Protein AF-B9ITB8-F1 (afdb_monomer)

Structure (mmCIF, N/CA/C/O backbone):
data_AF-B9ITB8-F1
#
_entry.id   AF-B9ITB8-F1
#
loop_
_atom_site.group_PDB
_atom_site.id
_atom_site.type_symbol
_atom_site.label_atom_id
_atom_site.label_alt_id
_atom_site.label_comp_id
_atom_site.label_asym_id
_atom_site.label_entity_id
_atom_site.label_seq_id
_atom_site.pdbx_PDB_ins_code
_atom_site.Cartn_x
_atom_site.Cartn_y
_atom_site.Cartn_z
_atom_site.occupancy
_atom_site.B_iso_or_equiv
_atom_site.auth_seq_id
_atom_site.auth_comp_id
_atom_site.auth_asym_id
_atom_site.auth_atom_id
_atom_site.pdbx_PDB_model_num
ATOM 1 N N . MET A 1 1 ? 7.309 -20.958 -15.498 1.00 34.91 1 MET A N 1
ATOM 2 C CA . MET A 1 1 ? 8.530 -20.228 -15.105 1.00 34.91 1 MET A CA 1
ATOM 3 C C . MET A 1 1 ? 8.177 -18.758 -15.164 1.00 34.91 1 MET A C 1
ATOM 5 O O . MET A 1 1 ? 7.625 -18.352 -16.179 1.00 34.91 1 MET A O 1
ATOM 9 N N . LEU A 1 2 ? 8.358 -18.015 -14.072 1.00 41.84 2 LEU A N 1
ATOM 10 C CA . LEU A 1 2 ? 8.184 -16.562 -14.069 1.00 41.84 2 LEU A CA 1
ATOM 11 C C . 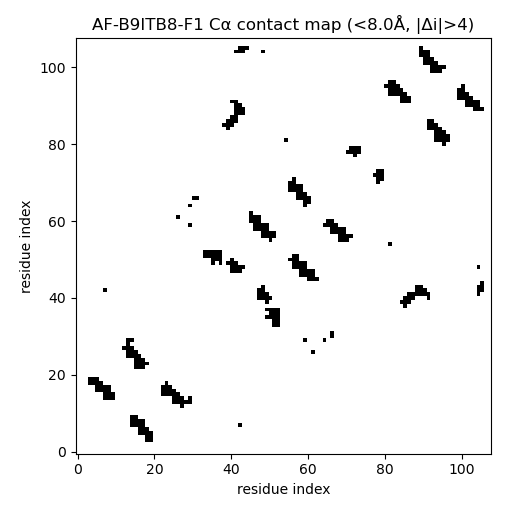LEU A 1 2 ? 9.412 -15.957 -14.761 1.00 41.84 2 LEU A C 1
ATOM 13 O O . LEU A 1 2 ? 10.406 -15.642 -14.118 1.00 41.84 2 LEU A O 1
ATOM 17 N N . ASP A 1 3 ? 9.386 -15.905 -16.091 1.00 43.16 3 ASP A N 1
ATOM 18 C CA . ASP A 1 3 ? 10.371 -15.133 -16.849 1.00 43.16 3 ASP A CA 1
ATOM 19 C C . ASP A 1 3 ? 10.006 -13.651 -16.703 1.00 43.16 3 ASP A C 1
ATOM 21 O O . ASP A 1 3 ? 9.021 -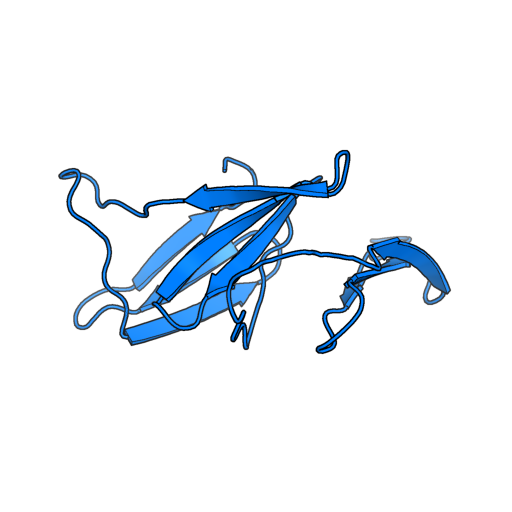13.181 -17.275 1.00 43.16 3 ASP A O 1
ATOM 25 N N . GLY A 1 4 ? 10.786 -12.932 -15.894 1.00 49.97 4 GLY A N 1
ATOM 26 C CA . GLY A 1 4 ? 10.703 -11.478 -15.760 1.00 49.97 4 GLY A CA 1
ATOM 27 C C . GLY A 1 4 ? 10.038 -10.966 -14.486 1.00 49.97 4 GLY A C 1
ATOM 28 O O . GLY A 1 4 ? 9.200 -10.069 -14.575 1.00 49.97 4 GLY A O 1
ATOM 29 N N . ASP A 1 5 ? 10.412 -11.500 -13.316 1.00 59.16 5 ASP A N 1
ATOM 30 C CA . ASP A 1 5 ? 9.959 -10.987 -12.016 1.00 59.16 5 ASP A CA 1
ATOM 31 C C . ASP A 1 5 ? 10.083 -9.455 -11.953 1.00 59.16 5 ASP A C 1
ATOM 33 O O . ASP A 1 5 ? 11.171 -8.883 -12.099 1.00 59.16 5 ASP A O 1
ATOM 37 N N . VAL A 1 6 ? 8.941 -8.800 -11.746 1.00 64.19 6 VAL A N 1
ATOM 38 C CA . VAL A 1 6 ? 8.847 -7.357 -11.558 1.00 64.19 6 VAL A CA 1
ATOM 39 C C . VAL A 1 6 ? 8.950 -7.071 -10.070 1.00 64.19 6 VAL A C 1
ATOM 41 O O . VAL A 1 6 ? 8.095 -7.489 -9.292 1.00 64.19 6 VAL A O 1
ATOM 44 N N . TRP A 1 7 ? 9.982 -6.333 -9.681 1.00 67.19 7 TRP A N 1
ATOM 45 C CA . TRP A 1 7 ? 10.174 -5.894 -8.304 1.00 67.19 7 TRP A CA 1
ATOM 46 C C . TRP A 1 7 ? 9.940 -4.396 -8.237 1.00 67.19 7 TRP A C 1
ATOM 48 O O . TRP A 1 7 ? 10.540 -3.644 -9.006 1.00 67.19 7 TRP A O 1
ATOM 58 N N . LEU A 1 8 ? 9.084 -3.964 -7.318 1.00 69.12 8 LEU A N 1
ATOM 59 C CA . LEU A 1 8 ? 9.063 -2.570 -6.907 1.00 69.12 8 LEU A CA 1
ATOM 60 C C . LEU A 1 8 ? 10.005 -2.410 -5.720 1.00 69.12 8 LEU A C 1
ATOM 62 O O . LEU A 1 8 ? 9.962 -3.201 -4.780 1.00 69.12 8 LEU A O 1
ATOM 66 N N . TYR A 1 9 ? 10.880 -1.415 -5.789 1.00 64.75 9 TYR A N 1
ATOM 67 C CA . TYR A 1 9 ? 11.780 -1.055 -4.703 1.00 64.75 9 TYR A CA 1
ATOM 68 C C . TYR A 1 9 ? 11.405 0.327 -4.185 1.00 64.75 9 TYR A C 1
ATOM 70 O O . TYR A 1 9 ? 11.347 1.288 -4.954 1.00 64.75 9 TYR A O 1
ATOM 78 N N . TYR A 1 10 ? 11.146 0.396 -2.881 1.00 65.44 10 TYR A N 1
ATOM 79 C CA . TYR A 1 10 ? 10.858 1.624 -2.157 1.00 65.44 10 TYR A CA 1
ATOM 80 C C . TYR A 1 10 ? 12.035 1.913 -1.224 1.00 65.44 10 TYR A C 1
ATOM 82 O O . TYR A 1 10 ? 12.168 1.308 -0.163 1.00 65.44 10 TYR A O 1
ATOM 90 N N . SER A 1 11 ? 12.924 2.802 -1.659 1.00 55.34 11 SER A N 1
ATOM 91 C CA . SER A 1 11 ? 13.806 3.538 -0.753 1.00 55.34 11 SER A CA 1
ATOM 92 C C . SER A 1 11 ? 13.140 4.875 -0.458 1.00 55.34 11 SER A C 1
ATOM 94 O O . SER A 1 11 ? 12.250 5.278 -1.205 1.00 55.34 11 SER A O 1
ATOM 96 N N . GLU A 1 12 ? 13.550 5.555 0.613 1.00 60.31 12 GLU A N 1
ATOM 97 C CA . GLU A 1 12 ? 12.984 6.840 1.039 1.00 60.31 12 GLU A CA 1
ATOM 98 C C . GLU A 1 12 ? 12.853 7.865 -0.109 1.00 60.31 12 GLU A C 1
ATOM 100 O O . GLU A 1 12 ? 12.020 8.751 0.010 1.00 60.31 12 GLU A O 1
ATOM 105 N N . PHE A 1 13 ? 13.568 7.688 -1.236 1.00 63.34 13 PHE A N 1
ATOM 106 C CA . PHE A 1 13 ? 13.274 8.222 -2.581 1.00 63.34 13 PHE A CA 1
ATOM 107 C C . PHE A 1 13 ? 13.906 7.296 -3.659 1.00 63.34 13 PHE A C 1
ATOM 109 O O . PHE A 1 13 ? 14.882 6.615 -3.325 1.00 63.34 13 PHE A O 1
ATOM 116 N N . PRO A 1 14 ? 13.588 7.377 -4.976 1.00 71.56 14 PRO A N 1
ATOM 117 C CA . PRO A 1 14 ? 12.311 7.263 -5.715 1.00 71.56 14 PRO A CA 1
ATOM 118 C C . PRO A 1 14 ? 11.759 5.818 -5.813 1.00 71.56 14 PRO A C 1
ATOM 120 O O . PRO A 1 14 ? 12.488 4.855 -5.570 1.00 71.56 14 PRO A O 1
ATOM 123 N N . LEU A 1 15 ? 10.497 5.638 -6.239 1.00 80.81 15 LEU A N 1
ATOM 124 C CA . LEU A 1 15 ? 9.957 4.297 -6.526 1.00 80.81 15 LEU A CA 1
ATOM 125 C C . LEU A 1 15 ? 10.507 3.796 -7.857 1.00 80.81 15 LEU A C 1
ATOM 127 O O . LEU A 1 15 ? 10.477 4.503 -8.863 1.00 80.81 15 LEU A O 1
ATOM 131 N N . VAL A 1 16 ? 10.977 2.555 -7.872 1.00 81.62 16 VAL A N 1
ATOM 132 C CA . VAL A 1 16 ? 11.595 1.960 -9.054 1.00 81.62 16 VAL A CA 1
ATOM 133 C C . VAL A 1 16 ? 10.943 0.634 -9.379 1.00 81.62 16 VAL A C 1
ATOM 135 O O . VAL A 1 16 ? 10.800 -0.219 -8.508 1.00 81.62 16 VAL A O 1
ATOM 138 N N . GLN A 1 17 ? 10.654 0.431 -10.662 1.00 82.75 17 GLN A N 1
ATOM 139 C CA . GLN A 1 17 ? 10.342 -0.873 -11.218 1.00 82.75 17 GLN A CA 1
ATOM 140 C C . GLN A 1 17 ? 11.594 -1.518 -11.798 1.00 82.75 17 GLN A C 1
ATOM 142 O O . GLN A 1 17 ? 12.212 -0.990 -12.727 1.00 82.75 17 GLN A O 1
ATOM 147 N N . MET A 1 18 ? 11.944 -2.688 -11.273 1.00 83.06 18 MET A N 1
ATOM 148 C CA . MET A 1 18 ? 12.983 -3.542 -11.827 1.00 83.06 18 MET A CA 1
ATOM 149 C C . MET A 1 18 ? 12.363 -4.682 -12.624 1.00 83.06 18 MET A C 1
ATOM 151 O O . MET A 1 18 ? 11.452 -5.350 -12.143 1.00 83.06 18 MET A O 1
ATOM 155 N N . LYS A 1 19 ? 12.904 -4.936 -13.814 1.00 83.19 19 LYS A N 1
ATOM 156 C CA . LYS A 1 19 ? 12.580 -6.092 -14.653 1.00 83.19 19 LYS A CA 1
ATOM 157 C C . LYS A 1 19 ? 13.882 -6.708 -15.142 1.00 83.19 19 LYS A C 1
ATOM 159 O O . LYS A 1 19 ? 14.797 -5.979 -15.521 1.00 83.19 19 LYS A O 1
ATOM 164 N N . ASP A 1 20 ? 14.007 -8.031 -15.073 1.00 84.75 20 ASP A N 1
ATOM 165 C CA . ASP A 1 20 ? 15.227 -8.746 -15.482 1.00 84.75 20 ASP A CA 1
ATOM 166 C C . ASP A 1 20 ? 16.503 -8.189 -14.818 1.00 84.75 20 ASP A C 1
ATOM 168 O O . ASP A 1 20 ? 17.555 -8.041 -15.444 1.00 84.75 20 ASP A O 1
ATOM 172 N N . LYS A 1 21 ? 16.396 -7.839 -13.527 1.00 80.56 21 LYS A N 1
ATOM 173 C CA . LYS A 1 21 ? 17.464 -7.224 -12.713 1.00 80.56 21 LYS A CA 1
ATOM 174 C C . LYS A 1 21 ? 17.964 -5.861 -13.231 1.00 80.56 21 LYS A C 1
ATOM 176 O O . LYS A 1 21 ? 19.049 -5.429 -12.850 1.00 80.56 21 LYS A O 1
ATOM 181 N N . LYS A 1 22 ? 17.192 -5.170 -14.074 1.00 82.50 22 LYS A N 1
ATOM 182 C CA . LYS A 1 22 ? 17.500 -3.831 -14.603 1.00 82.50 22 LYS A CA 1
ATOM 183 C C . LYS A 1 22 ? 16.411 -2.831 -14.231 1.00 82.50 22 LYS A C 1
ATOM 185 O O . LYS A 1 22 ? 15.245 -3.202 -14.118 1.00 82.50 22 LYS A O 1
ATOM 190 N N . PHE A 1 23 ? 16.793 -1.561 -14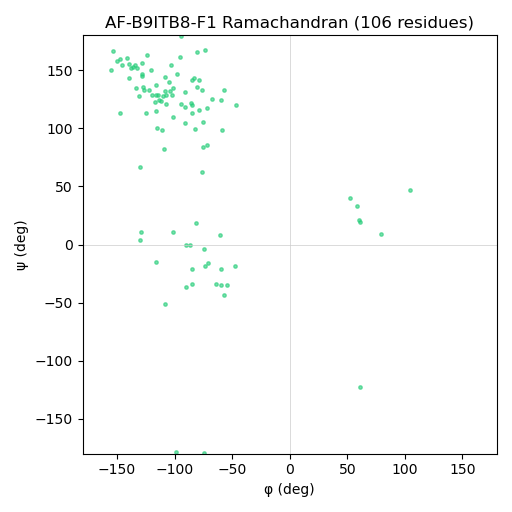.085 1.00 82.06 23 PHE A N 1
ATOM 191 C CA . PHE A 1 23 ? 15.846 -0.450 -13.979 1.00 82.06 23 PHE A CA 1
ATOM 192 C C . PHE A 1 23 ? 14.991 -0.392 -15.250 1.00 82.06 23 PHE A C 1
ATOM 194 O O . PHE A 1 23 ? 15.534 -0.327 -16.353 1.00 82.06 23 PHE A O 1
ATOM 201 N N . HIS A 1 24 ? 13.670 -0.443 -15.090 1.00 84.75 24 HIS A N 1
ATOM 202 C CA . HIS A 1 24 ? 12.716 -0.354 -16.192 1.00 84.75 24 HIS A CA 1
ATOM 203 C C . HIS A 1 24 ? 11.979 0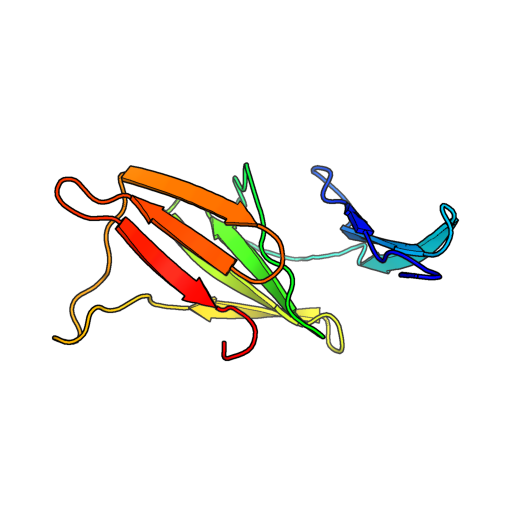.987 -16.192 1.00 84.75 24 HIS A C 1
ATOM 205 O O . HIS A 1 24 ? 11.979 1.675 -17.209 1.00 84.75 24 HIS A O 1
ATOM 211 N N . MET A 1 25 ? 11.406 1.373 -15.050 1.00 83.75 25 MET A N 1
ATOM 212 C CA . MET A 1 25 ? 10.718 2.652 -14.848 1.00 83.75 25 MET A CA 1
ATOM 213 C C . MET A 1 25 ? 11.057 3.222 -13.469 1.00 83.75 25 MET A C 1
ATOM 215 O O . MET A 1 25 ? 11.395 2.467 -12.552 1.00 83.75 25 MET A O 1
ATOM 219 N N . SER A 1 26 ? 10.962 4.543 -13.313 1.00 81.50 26 SER A N 1
ATOM 220 C CA . SER A 1 26 ? 11.093 5.208 -12.017 1.00 81.50 26 SER A CA 1
ATOM 221 C C . SER A 1 26 ? 10.083 6.342 -11.863 1.00 81.50 26 SER A C 1
ATOM 223 O O . SER A 1 26 ? 9.798 7.071 -12.813 1.00 81.50 26 SER A O 1
ATOM 225 N N . TRP A 1 27 ? 9.577 6.503 -10.644 1.00 81.88 27 TRP A N 1
ATOM 226 C CA . TRP A 1 27 ? 8.680 7.581 -10.242 1.00 81.88 27 TRP A CA 1
ATOM 227 C C . TRP A 1 27 ? 9.408 8.441 -9.212 1.00 81.88 27 TRP A C 1
ATOM 229 O O . TRP A 1 27 ? 9.552 8.063 -8.047 1.00 81.88 27 TRP A O 1
ATOM 239 N N . ASN A 1 28 ? 9.934 9.574 -9.685 1.00 69.38 28 ASN A N 1
ATOM 240 C CA . ASN A 1 28 ? 10.903 10.389 -8.944 1.00 69.38 28 ASN A CA 1
ATOM 241 C C . ASN A 1 28 ? 10.270 11.379 -7.962 1.00 69.38 28 ASN A C 1
ATOM 243 O O . ASN A 1 28 ? 10.920 11.811 -7.017 1.00 69.38 28 ASN A O 1
ATOM 247 N N . GLU A 1 29 ? 9.003 11.717 -8.177 1.00 67.19 29 GLU A N 1
ATOM 248 C CA . GLU A 1 29 ? 8.271 12.713 -7.402 1.00 67.19 29 GLU A CA 1
ATOM 249 C C . GLU A 1 29 ? 6.938 12.116 -6.969 1.00 67.19 29 GLU A C 1
ATOM 251 O O . GLU A 1 29 ? 5.864 12.529 -7.412 1.00 67.19 29 GLU A O 1
ATOM 256 N N . ILE A 1 30 ? 6.996 11.108 -6.097 1.00 67.56 30 ILE A N 1
ATOM 257 C CA . ILE A 1 30 ? 5.803 10.728 -5.347 1.00 67.56 30 ILE A CA 1
ATOM 258 C C . ILE A 1 30 ? 5.582 11.851 -4.334 1.00 67.56 30 ILE A C 1
ATOM 260 O O . ILE A 1 30 ? 6.090 11.821 -3.216 1.00 67.56 30 ILE A O 1
ATOM 264 N N . ASN A 1 31 ? 4.895 12.902 -4.782 1.00 58.66 31 ASN A N 1
ATOM 265 C CA . ASN A 1 31 ? 4.613 14.106 -4.014 1.00 58.66 31 ASN A CA 1
ATOM 266 C C . ASN A 1 31 ? 3.496 13.803 -3.011 1.00 58.66 31 ASN A C 1
ATOM 268 O O . ASN A 1 31 ? 2.376 14.309 -3.082 1.00 58.66 31 ASN A O 1
ATOM 272 N N . VAL A 1 32 ? 3.781 12.875 -2.105 1.00 58.12 32 VAL A N 1
ATOM 273 C CA . VAL A 1 32 ? 2.912 12.575 -0.985 1.00 58.12 32 VAL A CA 1
ATOM 274 C C . VAL A 1 32 ? 3.250 13.635 0.036 1.00 58.12 32 VAL A C 1
ATOM 276 O O . VAL A 1 32 ? 4.229 13.539 0.763 1.00 58.12 32 VAL A O 1
ATOM 279 N N . ILE A 1 33 ? 2.424 14.673 0.096 1.00 54.25 33 ILE A N 1
ATOM 280 C CA . ILE A 1 33 ? 2.488 15.777 1.072 1.00 54.25 33 ILE A CA 1
ATOM 281 C C . ILE A 1 33 ? 2.321 15.246 2.527 1.00 54.25 33 ILE A C 1
ATOM 283 O O . ILE A 1 33 ? 2.187 15.998 3.487 1.00 54.25 33 ILE A O 1
ATOM 287 N N . LYS A 1 34 ? 2.314 13.923 2.717 1.00 57.19 34 LYS A N 1
ATOM 288 C CA . LYS A 1 34 ? 2.157 13.202 3.971 1.00 57.19 34 LYS A CA 1
ATOM 289 C C . LYS A 1 34 ? 3.408 12.374 4.188 1.00 57.19 34 LYS A C 1
ATOM 291 O O . LYS A 1 34 ? 3.796 11.610 3.311 1.00 57.19 34 LYS A O 1
ATOM 296 N N . GLU A 1 35 ? 4.005 12.502 5.364 1.00 63.84 35 GLU A N 1
ATOM 297 C CA . GLU A 1 35 ? 5.132 11.678 5.784 1.00 63.84 35 GLU A CA 1
ATOM 298 C C . GLU A 1 35 ? 4.717 10.194 5.755 1.00 63.84 35 GLU A C 1
ATOM 300 O O . GLU A 1 35 ? 4.037 9.688 6.655 1.00 63.84 35 GLU A O 1
ATOM 305 N N . ILE A 1 36 ? 5.079 9.490 4.682 1.00 66.56 36 ILE A N 1
ATOM 306 C CA . ILE A 1 36 ? 4.913 8.043 4.586 1.00 66.56 36 ILE A CA 1
ATOM 307 C C . ILE A 1 36 ? 5.939 7.409 5.526 1.00 66.56 36 ILE A C 1
ATOM 309 O O . ILE A 1 36 ? 7.143 7.525 5.316 1.00 66.56 36 ILE A O 1
ATOM 313 N N . ARG A 1 37 ? 5.462 6.692 6.547 1.00 61.78 37 ARG A N 1
ATOM 314 C CA . ARG A 1 37 ? 6.245 5.669 7.250 1.00 61.78 37 ARG A CA 1
ATOM 315 C C . ARG A 1 37 ? 5.665 4.322 6.864 1.00 61.78 37 ARG A C 1
ATOM 317 O O . ARG A 1 37 ? 4.851 3.772 7.599 1.00 61.78 37 ARG A O 1
ATOM 324 N N . SER A 1 38 ? 6.074 3.826 5.704 1.00 65.81 38 SER A N 1
ATOM 325 C CA . SER A 1 38 ? 5.739 2.473 5.275 1.00 65.81 38 SER A CA 1
ATOM 326 C C . SER A 1 38 ? 6.945 1.579 5.520 1.00 65.81 38 SER A C 1
ATOM 328 O O . SER A 1 38 ? 7.937 1.673 4.805 1.00 65.81 38 SER A O 1
ATOM 330 N N . GLU A 1 39 ? 6.846 0.684 6.500 1.00 71.12 39 GLU A N 1
ATOM 331 C CA . GLU A 1 39 ? 7.774 -0.454 6.610 1.00 71.12 39 GLU A CA 1
ATOM 332 C C . GLU A 1 39 ? 7.518 -1.488 5.497 1.00 71.12 39 GLU A C 1
ATOM 334 O O . GLU A 1 39 ? 8.345 -2.354 5.227 1.00 71.12 39 GLU A O 1
ATOM 339 N N . SER A 1 40 ? 6.358 -1.388 4.840 1.00 76.81 40 SER A N 1
ATOM 340 C CA . SER A 1 40 ? 5.893 -2.289 3.790 1.00 76.81 40 SER A CA 1
ATOM 341 C C . SER A 1 40 ? 4.897 -1.567 2.880 1.00 76.81 40 SER A C 1
ATOM 343 O O . SER A 1 40 ? 4.176 -0.684 3.341 1.00 76.81 40 SER A O 1
ATOM 345 N N . PHE A 1 41 ? 4.824 -1.937 1.604 1.00 85.12 41 PHE A N 1
ATOM 346 C CA . PHE A 1 41 ? 3.863 -1.405 0.626 1.00 85.12 41 PHE A CA 1
ATOM 347 C C . PHE A 1 41 ? 3.240 -2.552 -0.175 1.00 85.12 41 PHE A C 1
ATOM 349 O O . PHE A 1 41 ? 3.835 -3.626 -0.298 1.00 85.12 41 PHE A O 1
ATOM 356 N N . ALA A 1 42 ? 2.034 -2.358 -0.698 1.00 88.06 42 ALA A N 1
ATOM 357 C CA . ALA A 1 42 ? 1.394 -3.336 -1.575 1.00 88.06 42 ALA A CA 1
ATOM 358 C C . ALA A 1 42 ? 1.371 -2.826 -3.009 1.00 88.06 42 ALA A C 1
ATOM 360 O O . ALA A 1 42 ? 1.229 -1.629 -3.256 1.00 88.06 42 ALA A O 1
ATOM 361 N N . VAL A 1 43 ? 1.531 -3.753 -3.943 1.00 84.88 43 VAL A N 1
ATOM 362 C CA . VAL A 1 43 ? 1.649 -3.463 -5.368 1.00 84.88 43 VAL A CA 1
ATOM 363 C C . VAL A 1 43 ? 0.469 -4.084 -6.090 1.00 84.88 43 VAL A C 1
ATOM 365 O O . VAL A 1 43 ? 0.337 -5.306 -6.137 1.00 84.88 43 VAL A O 1
ATOM 368 N N . ALA A 1 44 ? -0.375 -3.231 -6.658 1.00 82.50 44 ALA A N 1
ATOM 369 C CA . ALA A 1 44 ? -1.374 -3.608 -7.645 1.00 82.50 44 ALA A CA 1
ATOM 370 C C . ALA A 1 44 ? -0.815 -3.395 -9.062 1.00 82.50 44 ALA A C 1
ATOM 372 O O . ALA A 1 44 ? 0.321 -2.957 -9.238 1.00 82.50 44 ALA A O 1
ATOM 373 N N . GLN A 1 45 ? -1.609 -3.714 -10.086 1.00 80.38 45 GLN A N 1
ATOM 374 C CA . GLN A 1 45 ? -1.160 -3.664 -11.481 1.00 80.38 45 GLN A CA 1
ATOM 375 C C . GLN A 1 45 ? -0.647 -2.276 -11.899 1.00 80.38 45 GLN A C 1
ATOM 377 O O . GLN A 1 45 ? 0.395 -2.176 -12.542 1.00 80.38 45 GLN A O 1
ATOM 382 N N . ASP A 1 46 ? -1.358 -1.221 -11.515 1.00 85.25 46 ASP A N 1
ATOM 383 C CA . ASP A 1 46 ? -1.072 0.172 -11.856 1.00 85.25 46 ASP A CA 1
ATOM 384 C C . ASP A 1 46 ? -1.045 1.096 -10.632 1.00 85.25 46 ASP A C 1
ATOM 386 O O . ASP A 1 46 ? -1.009 2.317 -10.770 1.00 85.25 46 ASP A O 1
ATOM 390 N N . LYS A 1 47 ? -1.048 0.522 -9.425 1.00 87.56 47 LYS A N 1
ATOM 391 C CA . LYS A 1 47 ? -1.082 1.285 -8.176 1.00 87.56 47 LYS A CA 1
ATOM 392 C C . LYS A 1 47 ? -0.113 0.738 -7.147 1.00 87.56 47 LYS A C 1
ATOM 394 O O . LYS A 1 47 ? 0.158 -0.462 -7.093 1.00 87.56 47 LYS A O 1
ATOM 399 N N . VAL A 1 48 ? 0.339 1.619 -6.268 1.00 87.12 48 VAL A N 1
ATOM 400 C CA . VAL A 1 48 ? 1.057 1.254 -5.047 1.00 87.12 48 VAL A CA 1
ATOM 401 C C . VAL A 1 48 ? 0.309 1.812 -3.856 1.00 87.12 48 VAL A C 1
ATOM 403 O O . VAL A 1 48 ? -0.097 2.970 -3.856 1.00 87.12 48 VAL A O 1
ATOM 406 N N . VAL A 1 49 ? 0.119 0.977 -2.844 1.00 88.00 49 VAL A N 1
ATOM 407 C CA . VAL A 1 49 ? -0.571 1.354 -1.616 1.00 88.00 49 VAL A CA 1
ATOM 408 C C . VAL A 1 49 ? 0.443 1.447 -0.486 1.00 88.00 49 VAL A C 1
ATOM 410 O O . VAL A 1 49 ? 1.259 0.543 -0.289 1.00 88.00 49 VAL A O 1
ATOM 413 N N . PHE A 1 50 ? 0.370 2.543 0.259 1.00 85.88 50 PHE A N 1
ATOM 414 C CA . PHE A 1 50 ? 1.228 2.876 1.391 1.00 85.88 50 PHE A CA 1
ATOM 415 C C . PHE A 1 50 ? 0.395 3.125 2.641 1.00 85.88 50 PHE A C 1
ATOM 417 O O . PHE A 1 50 ? -0.805 3.398 2.557 1.00 85.88 50 PHE A O 1
ATOM 424 N N . ILE A 1 51 ? 1.057 3.092 3.796 1.00 83.88 51 ILE A N 1
ATOM 425 C CA . ILE A 1 51 ? 0.478 3.545 5.059 1.00 83.88 51 ILE A CA 1
ATOM 426 C C . ILE A 1 51 ? 1.252 4.772 5.544 1.00 83.88 51 ILE A C 1
ATOM 428 O O . ILE A 1 51 ? 2.482 4.782 5.608 1.00 83.88 51 ILE A O 1
ATOM 432 N N . THR A 1 52 ? 0.526 5.839 5.855 1.00 80.81 52 THR A N 1
ATOM 433 C CA . THR A 1 52 ? 1.089 7.084 6.389 1.00 80.81 52 THR A CA 1
ATOM 434 C C . THR A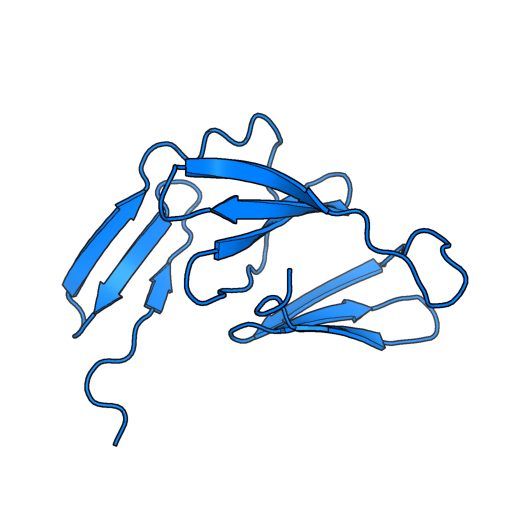 1 52 ? 1.355 6.982 7.888 1.00 80.81 52 THR A C 1
ATOM 436 O O . THR A 1 52 ? 0.835 6.100 8.574 1.00 80.81 52 THR A O 1
ATOM 439 N N . GLN A 1 53 ? 2.128 7.926 8.437 1.00 77.88 53 GLN A N 1
ATOM 440 C CA . GLN A 1 53 ? 2.352 8.009 9.886 1.00 77.88 53 GLN A CA 1
ATOM 441 C C . GLN A 1 53 ? 1.058 8.088 10.712 1.00 77.88 53 GLN A C 1
ATOM 443 O O . GLN A 1 53 ? 0.986 7.506 11.792 1.00 77.88 53 GLN A O 1
ATOM 448 N N . ASP A 1 54 ? 0.020 8.757 10.198 1.00 79.94 54 ASP A N 1
ATOM 449 C CA . ASP A 1 54 ? -1.303 8.837 10.830 1.00 79.94 54 ASP A CA 1
ATOM 450 C C . ASP A 1 54 ? -2.187 7.602 10.562 1.00 79.94 54 ASP A C 1
ATOM 452 O O . ASP A 1 54 ? -3.400 7.652 10.767 1.00 79.94 54 ASP A O 1
ATOM 456 N N . LYS A 1 55 ? -1.577 6.482 10.144 1.00 81.69 55 LYS A N 1
ATOM 457 C CA . LYS A 1 55 ? -2.206 5.174 9.899 1.00 81.69 55 LYS A CA 1
ATOM 458 C C . LYS A 1 55 ? -3.324 5.200 8.852 1.00 81.69 55 LYS A C 1
ATOM 460 O O . LYS A 1 55 ? -4.277 4.427 8.941 1.00 81.69 55 LYS A O 1
ATOM 465 N N . LYS A 1 56 ? -3.211 6.059 7.838 1.00 83.50 56 LYS A N 1
ATOM 466 C CA . LYS A 1 56 ? -4.130 6.069 6.692 1.00 83.50 56 LYS A CA 1
ATOM 467 C C . LYS A 1 56 ? -3.533 5.308 5.526 1.00 83.50 56 LYS A C 1
ATOM 469 O O . LYS A 1 56 ? -2.322 5.336 5.317 1.00 83.50 56 LYS A O 1
ATOM 474 N N . LEU A 1 57 ? -4.397 4.661 4.750 1.00 86.69 57 LEU A N 1
ATOM 475 C CA . LEU A 1 57 ? -3.990 4.109 3.469 1.00 86.69 57 LEU A CA 1
ATOM 476 C C . LEU A 1 57 ? -3.966 5.218 2.433 1.00 86.69 57 LEU A C 1
ATOM 478 O O . LEU A 1 57 ? -4.903 6.011 2.327 1.00 86.69 57 LEU A O 1
ATOM 482 N N . VAL A 1 58 ? -2.901 5.224 1.650 1.00 86.38 58 VAL A N 1
ATOM 483 C CA . VAL A 1 58 ? -2.722 6.125 0.523 1.00 86.38 58 VAL A CA 1
ATOM 484 C C . VAL A 1 58 ? -2.411 5.294 -0.702 1.00 86.38 58 VAL A C 1
ATOM 486 O O . VAL A 1 58 ? -1.563 4.406 -0.656 1.00 86.38 58 VAL A O 1
ATOM 489 N N . VAL A 1 59 ? -3.092 5.597 -1.796 1.00 88.19 59 VAL A N 1
ATOM 490 C CA . VAL A 1 59 ? -2.900 4.949 -3.087 1.00 88.19 59 VAL A CA 1
ATOM 491 C C . VAL A 1 59 ? -2.205 5.928 -4.014 1.00 88.19 59 VAL A C 1
ATOM 493 O O . VAL A 1 59 ? -2.648 7.065 -4.179 1.00 88.19 59 VAL A O 1
ATOM 496 N N . TYR A 1 60 ? -1.121 5.465 -4.620 1.00 86.12 60 TYR A N 1
ATOM 497 C CA . TYR A 1 60 ? -0.399 6.149 -5.676 1.00 86.12 60 TYR A CA 1
ATOM 498 C C . TYR A 1 60 ? -0.657 5.448 -7.006 1.00 86.12 60 TYR A C 1
ATOM 500 O O . TYR A 1 60 ? -0.359 4.262 -7.147 1.00 86.12 60 TYR A O 1
ATOM 508 N N . ASP A 1 61 ? -1.207 6.180 -7.967 1.00 86.44 61 ASP A N 1
ATOM 509 C CA . ASP A 1 61 ? -1.440 5.715 -9.333 1.00 86.44 61 ASP A CA 1
ATOM 510 C C . ASP A 1 61 ? -0.169 5.918 -10.173 1.00 86.44 61 ASP A C 1
ATOM 512 O O . ASP A 1 61 ? 0.329 7.036 -10.337 1.00 86.44 61 ASP A O 1
ATOM 516 N N . LEU A 1 62 ? 0.365 4.816 -10.701 1.00 83.62 62 LEU A N 1
ATOM 517 C CA . LEU A 1 62 ? 1.610 4.781 -11.467 1.00 83.62 62 LEU A CA 1
ATOM 518 C C . LEU A 1 62 ? 1.465 5.371 -12.877 1.00 83.62 62 LEU A C 1
ATOM 520 O O . LEU A 1 62 ? 2.477 5.705 -13.495 1.00 83.62 62 LEU A O 1
ATOM 524 N N . ASN A 1 63 ? 0.242 5.494 -13.401 1.00 85.88 63 ASN A N 1
ATOM 525 C CA . ASN A 1 63 ? -0.014 5.976 -14.758 1.00 85.88 63 ASN A CA 1
ATOM 526 C C . AS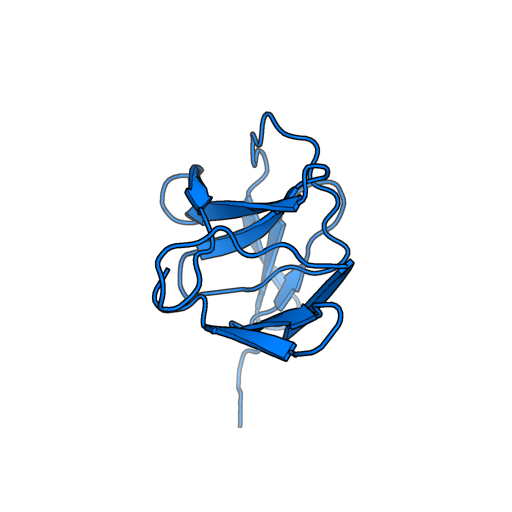N A 1 63 ? -0.066 7.504 -14.837 1.00 85.88 63 ASN A C 1
ATOM 528 O O . ASN A 1 63 ? 0.296 8.082 -15.862 1.00 85.88 63 ASN A O 1
ATOM 532 N N . ASN A 1 64 ? -0.565 8.163 -13.789 1.00 85.69 64 ASN A N 1
ATOM 533 C CA . ASN A 1 64 ? -0.838 9.606 -13.793 1.00 85.69 64 ASN A CA 1
ATOM 534 C C . ASN A 1 64 ? -0.255 10.359 -12.583 1.00 85.69 64 ASN A C 1
ATOM 536 O O . ASN A 1 64 ? -0.468 11.566 -12.464 1.00 85.69 64 ASN A O 1
ATOM 540 N N . ASN A 1 65 ? 0.490 9.672 -11.710 1.00 80.88 65 ASN A N 1
ATOM 541 C CA . ASN A 1 65 ? 1.103 10.211 -10.494 1.00 80.88 65 ASN A CA 1
ATOM 542 C C . ASN A 1 65 ? 0.095 10.790 -9.483 1.00 80.88 65 ASN A C 1
ATOM 544 O O . ASN A 1 65 ? 0.466 11.614 -8.643 1.00 80.88 65 ASN A O 1
ATOM 548 N N . HIS A 1 66 ? -1.177 10.394 -9.556 1.00 84.19 66 HIS A N 1
ATOM 549 C CA . HIS A 1 66 ? -2.207 10.861 -8.638 1.00 84.19 66 HIS A CA 1
ATOM 550 C C . HIS A 1 66 ? -2.124 10.119 -7.302 1.00 84.19 66 HIS A C 1
ATOM 552 O O . HIS A 1 66 ? -1.902 8.910 -7.247 1.00 84.19 66 HIS A O 1
ATOM 558 N N . VAL A 1 67 ? -2.356 10.853 -6.216 1.00 82.56 67 VAL A N 1
ATOM 559 C CA . VAL A 1 67 ? -2.378 10.332 -4.848 1.00 82.56 67 VAL A CA 1
ATOM 560 C C . VAL A 1 67 ? -3.779 10.510 -4.280 1.00 82.56 67 VAL A C 1
ATOM 562 O O . VAL A 1 67 ? -4.304 11.622 -4.308 1.00 82.56 67 VAL A O 1
ATOM 565 N N . HIS A 1 68 ? -4.377 9.457 -3.729 1.00 85.62 68 HIS A N 1
ATOM 566 C CA . HIS A 1 68 ? -5.650 9.571 -3.018 1.00 85.62 68 HIS A CA 1
ATOM 567 C C . HIS A 1 68 ? -5.681 8.746 -1.730 1.00 85.62 68 HIS A C 1
ATOM 569 O O . HIS A 1 68 ? -4.995 7.734 -1.590 1.00 85.62 68 HIS A O 1
ATOM 575 N N . ASP A 1 69 ? -6.488 9.209 -0.778 1.00 85.94 69 ASP A N 1
ATOM 576 C CA . ASP A 1 69 ? -6.677 8.557 0.515 1.00 85.94 69 ASP A CA 1
ATOM 577 C C . ASP A 1 69 ? -7.733 7.461 0.431 1.00 85.94 69 ASP A C 1
ATOM 579 O O . ASP A 1 69 ? -8.789 7.642 -0.178 1.00 85.94 69 ASP A O 1
ATOM 583 N N . VAL A 1 70 ? -7.492 6.361 1.139 1.00 86.25 70 VAL A N 1
ATOM 584 C CA . VAL A 1 70 ? -8.456 5.275 1.299 1.00 86.25 70 VAL A CA 1
ATOM 585 C C . VAL A 1 70 ? -8.822 5.138 2.767 1.00 86.25 70 VAL A C 1
ATOM 587 O O . VAL A 1 70 ? -7.980 4.922 3.639 1.00 86.25 70 VAL A O 1
ATOM 590 N N . ASN A 1 71 ? -10.120 5.245 3.038 1.00 84.69 71 ASN A N 1
ATOM 591 C CA . ASN A 1 71 ? -10.671 4.998 4.361 1.00 84.69 71 ASN A CA 1
ATOM 592 C C . ASN A 1 71 ? -11.062 3.526 4.470 1.00 84.69 71 ASN A C 1
ATOM 594 O O . ASN A 1 71 ? -12.095 3.120 3.938 1.00 84.69 71 ASN A O 1
ATOM 598 N N . LEU A 1 72 ? -10.258 2.741 5.183 1.00 82.88 72 LEU A N 1
ATOM 599 C CA . LEU A 1 72 ? -10.620 1.369 5.512 1.00 82.88 72 LEU A CA 1
ATOM 600 C C . LEU A 1 72 ? -11.797 1.357 6.485 1.00 82.88 72 LEU A C 1
ATOM 602 O O . LEU A 1 72 ? -11.741 1.969 7.554 1.00 82.88 72 LEU A O 1
ATOM 606 N N . ARG A 1 73 ? -12.857 0.646 6.107 1.00 85.12 73 ARG A N 1
ATOM 607 C CA . ARG A 1 73 ? -14.046 0.446 6.931 1.00 85.12 73 ARG A CA 1
ATOM 608 C C . ARG A 1 73 ? -14.375 -1.038 7.024 1.00 85.12 73 ARG A C 1
ATOM 610 O O . ARG A 1 73 ? -14.147 -1.774 6.068 1.00 85.12 73 ARG A O 1
ATOM 617 N N . ASN A 1 74 ? -14.876 -1.472 8.176 1.00 82.31 74 ASN A N 1
ATOM 618 C CA . ASN A 1 74 ? -15.374 -2.833 8.354 1.00 82.31 74 ASN A CA 1
ATOM 619 C C . ASN A 1 74 ? -16.745 -3.010 7.667 1.00 82.31 74 ASN A C 1
ATOM 621 O O . ASN A 1 74 ? -17.296 -2.072 7.089 1.00 82.31 74 ASN A O 1
ATOM 625 N N . GLU A 1 75 ? -17.318 -4.210 7.756 1.00 82.69 75 GLU A N 1
ATOM 626 C CA . GLU A 1 75 ? -18.635 -4.540 7.181 1.00 82.69 75 GLU A CA 1
ATOM 627 C C . GLU A 1 75 ? -19.784 -3.673 7.732 1.00 82.69 75 GLU A C 1
ATOM 629 O O . GLU A 1 75 ? -20.814 -3.520 7.081 1.00 82.69 75 GLU A O 1
ATOM 634 N N . LEU A 1 76 ? -19.597 -3.072 8.910 1.00 86.88 76 LEU A N 1
ATOM 635 C CA . LEU A 1 76 ? -20.546 -2.158 9.552 1.00 86.88 76 LEU A CA 1
ATOM 636 C C . LEU A 1 76 ? -20.315 -0.690 9.149 1.00 86.88 76 LEU A C 1
ATOM 638 O O . LEU A 1 76 ? -21.032 0.201 9.600 1.00 86.88 76 LEU A O 1
ATOM 642 N N . GLY A 1 77 ? -19.322 -0.418 8.299 1.00 87.56 77 GLY A N 1
ATOM 643 C CA . GLY A 1 77 ? -18.948 0.927 7.871 1.00 87.56 77 GLY A CA 1
ATOM 644 C C . GLY A 1 77 ? -18.092 1.692 8.885 1.00 87.56 77 GLY A C 1
ATOM 645 O O . GLY A 1 77 ? -17.848 2.885 8.694 1.00 87.56 77 GLY A O 1
ATOM 646 N N . GLU A 1 78 ? -17.611 1.054 9.947 1.00 86.62 78 GLU A N 1
ATOM 647 C CA . GLU A 1 78 ? -16.801 1.693 10.986 1.00 86.62 78 GLU A CA 1
ATOM 648 C C . GLU A 1 78 ? -15.326 1.753 10.569 1.00 86.62 78 GLU A C 1
ATOM 650 O O . GLU A 1 78 ? -14.841 0.808 9.943 1.00 86.62 78 GLU A O 1
ATOM 655 N N . PRO A 1 79 ? -14.584 2.825 10.904 1.00 85.25 79 PRO A N 1
ATOM 656 C CA . PRO A 1 79 ? -13.162 2.921 10.591 1.00 85.25 79 PRO A CA 1
ATOM 657 C C . PRO A 1 79 ? -12.353 1.759 11.178 1.00 85.25 79 PRO A C 1
ATOM 659 O O . PRO A 1 79 ? -12.458 1.449 12.364 1.00 85.25 79 PRO A O 1
ATOM 662 N N . ILE A 1 80 ? -11.494 1.161 10.358 1.00 84.12 80 ILE A N 1
ATOM 663 C CA . ILE A 1 80 ? -10.561 0.120 10.790 1.00 84.12 80 ILE A CA 1
ATOM 664 C C . ILE A 1 80 ? -9.369 0.780 11.489 1.00 84.12 80 ILE A C 1
ATOM 666 O O . ILE A 1 80 ? -8.597 1.510 10.870 1.00 84.12 80 ILE A O 1
ATOM 670 N N . GLN A 1 81 ? -9.208 0.499 12.783 1.00 86.38 81 GLN A N 1
ATOM 671 C CA . GLN A 1 81 ? -8.019 0.865 13.553 1.00 86.38 81 GLN A CA 1
ATOM 672 C C . GLN A 1 81 ? -7.131 -0.365 13.728 1.00 86.38 81 GLN A C 1
ATOM 674 O O . GLN A 1 81 ? -7.608 -1.412 14.150 1.00 86.38 81 GLN A O 1
ATOM 679 N N . PHE A 1 82 ? -5.845 -0.245 13.406 1.00 88.69 82 PHE A N 1
ATOM 680 C CA . PHE A 1 82 ? -4.892 -1.353 13.469 1.00 88.69 82 PHE A CA 1
ATOM 681 C C . PHE A 1 82 ? -3.641 -0.983 14.273 1.00 88.69 82 PHE A C 1
ATOM 683 O O . PHE A 1 82 ? -3.185 0.169 14.285 1.00 88.69 82 PHE A O 1
ATOM 690 N N . VAL A 1 83 ? -3.078 -1.975 14.959 1.00 88.88 83 VAL A N 1
ATOM 691 C CA . VAL A 1 83 ? -1.861 -1.839 15.771 1.00 88.88 83 VAL A CA 1
ATOM 692 C C . VAL A 1 83 ? -0.604 -2.121 14.958 1.00 88.88 83 VAL A C 1
ATOM 694 O O . VAL A 1 83 ? 0.384 -1.412 15.126 1.00 88.88 83 VAL A O 1
ATOM 697 N N . ALA A 1 84 ? -0.673 -3.082 14.036 1.00 88.94 84 ALA A N 1
ATOM 698 C CA . ALA A 1 84 ? 0.420 -3.472 13.156 1.00 88.94 84 ALA A CA 1
ATOM 699 C C . ALA A 1 84 ? -0.103 -3.793 11.753 1.00 88.94 84 ALA A C 1
ATOM 701 O O . ALA A 1 84 ? -1.293 -4.058 11.556 1.00 88.94 84 ALA A O 1
ATOM 702 N N . TYR A 1 85 ? 0.797 -3.763 10.777 1.00 89.56 85 TYR A N 1
ATOM 703 C CA . TYR A 1 85 ? 0.487 -4.074 9.393 1.00 89.56 85 TYR A CA 1
ATOM 704 C C . TYR A 1 85 ? 1.674 -4.759 8.719 1.00 89.56 85 TYR A C 1
ATOM 706 O O . TYR A 1 85 ? 2.823 -4.564 9.108 1.00 89.56 85 TYR A O 1
ATOM 714 N N . TYR A 1 86 ? 1.395 -5.548 7.690 1.00 88.88 86 TYR A N 1
ATOM 715 C CA . TYR A 1 86 ? 2.410 -6.060 6.774 1.00 88.88 86 TYR A CA 1
ATOM 716 C C . TYR A 1 86 ? 1.789 -6.255 5.394 1.00 88.88 86 TYR A C 1
ATOM 718 O O . TYR A 1 86 ? 0.572 -6.394 5.271 1.00 88.88 86 TYR A O 1
ATOM 726 N N . SER A 1 87 ? 2.599 -6.275 4.340 1.00 87.06 87 SER A N 1
ATOM 727 C CA . SER A 1 87 ? 2.105 -6.547 2.989 1.00 87.06 87 SER A CA 1
ATOM 728 C C . SER A 1 87 ? 2.904 -7.644 2.304 1.00 87.06 87 SER A C 1
ATOM 730 O O . SER A 1 87 ? 4.054 -7.926 2.640 1.00 87.06 87 SER A O 1
ATOM 732 N N . ARG A 1 88 ? 2.264 -8.293 1.332 1.00 85.75 88 ARG A N 1
ATOM 733 C CA . ARG A 1 88 ? 2.877 -9.302 0.474 1.00 85.75 88 ARG A CA 1
ATOM 734 C C . ARG A 1 88 ? 2.231 -9.245 -0.904 1.00 85.75 88 ARG A C 1
ATOM 736 O O . ARG A 1 88 ? 1.064 -9.597 -1.058 1.00 85.75 88 ARG A O 1
ATOM 743 N N . GLY A 1 89 ? 3.005 -8.846 -1.912 1.00 84.94 89 GLY A N 1
ATOM 744 C CA . GLY A 1 89 ? 2.480 -8.656 -3.266 1.00 84.94 89 GLY A CA 1
ATOM 745 C C . GLY A 1 89 ? 1.392 -7.581 -3.281 1.00 84.94 89 GLY A C 1
ATOM 746 O O . GLY A 1 89 ? 1.642 -6.461 -2.837 1.00 84.94 89 GLY A O 1
ATOM 747 N N . SER A 1 90 ? 0.192 -7.934 -3.746 1.00 87.81 90 SER A 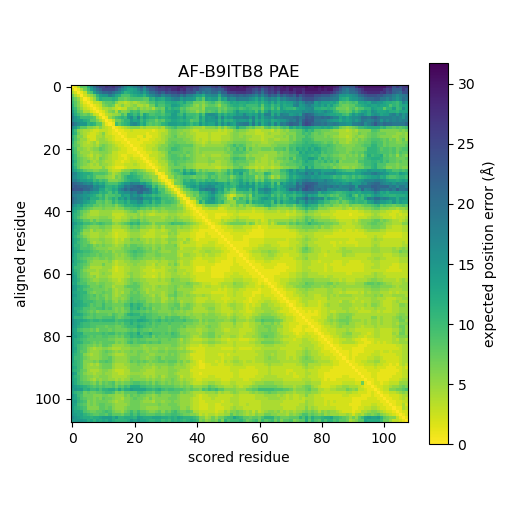N 1
ATOM 748 C CA . SER A 1 90 ? -0.976 -7.045 -3.763 1.00 87.81 90 SER A CA 1
ATOM 749 C C . SER A 1 90 ? -1.798 -7.059 -2.475 1.00 87.81 90 SER A C 1
ATOM 751 O O . SER A 1 90 ? -2.799 -6.364 -2.385 1.00 87.81 90 SER A O 1
ATOM 753 N N . VAL A 1 91 ? -1.431 -7.851 -1.467 1.00 89.94 91 VAL A N 1
ATOM 754 C CA . VAL A 1 91 ? -2.248 -7.981 -0.255 1.00 89.94 91 VAL A CA 1
ATOM 755 C C . VAL A 1 91 ? -1.627 -7.193 0.889 1.00 89.94 91 VAL A C 1
ATOM 757 O O . VAL A 1 91 ? -0.435 -7.334 1.176 1.00 89.94 91 VAL A O 1
ATOM 760 N N . MET A 1 92 ? -2.446 -6.396 1.573 1.00 90.75 92 MET A N 1
ATOM 761 C CA . MET A 1 92 ? -2.124 -5.806 2.872 1.00 90.75 92 MET A CA 1
ATOM 762 C C . MET A 1 92 ? -2.880 -6.521 3.980 1.00 90.75 92 MET A C 1
ATOM 764 O O . MET A 1 92 ? -4.063 -6.813 3.839 1.00 90.75 92 MET A O 1
ATOM 768 N N . TYR A 1 93 ? -2.206 -6.746 5.098 1.00 91.56 93 TYR A N 1
ATOM 769 C CA . TYR A 1 93 ? -2.764 -7.335 6.302 1.00 91.56 93 TYR A CA 1
ATOM 770 C C . TYR A 1 93 ? -2.710 -6.324 7.443 1.00 91.56 93 TYR A C 1
ATOM 772 O O . TYR A 1 93 ? -1.695 -5.656 7.643 1.00 91.56 93 TYR A O 1
ATOM 780 N N . PHE A 1 94 ? -3.793 -6.252 8.210 1.00 90.56 94 PHE A N 1
ATOM 781 C CA . PHE A 1 94 ? -3.997 -5.308 9.302 1.00 90.56 94 PHE A CA 1
ATOM 782 C C . PHE A 1 94 ? -4.316 -6.076 10.575 1.00 90.56 94 PHE A C 1
ATOM 784 O O . PHE A 1 94 ? -5.361 -6.723 10.676 1.00 90.56 94 PHE A O 1
ATOM 791 N N . GLN A 1 95 ? -3.412 -6.013 11.545 1.00 91.50 95 GLN A N 1
ATOM 792 C CA . GLN A 1 95 ? -3.624 -6.602 12.858 1.00 91.50 95 GLN A CA 1
ATOM 793 C C . GLN A 1 95 ? -4.367 -5.603 13.745 1.00 91.50 95 GLN A C 1
ATOM 795 O O . GLN A 1 95 ? -3.886 -4.493 13.983 1.00 91.50 95 GLN A O 1
ATOM 800 N N . MET A 1 96 ? -5.522 -6.018 14.248 1.00 88.88 96 MET A N 1
ATOM 801 C CA . MET A 1 96 ? -6.242 -5.376 15.345 1.00 88.88 96 MET A CA 1
ATOM 802 C C . MET A 1 96 ? -5.955 -6.111 16.660 1.00 88.88 96 MET A C 1
ATOM 804 O O . MET A 1 96 ? -5.212 -7.094 16.678 1.00 88.88 96 MET A O 1
ATOM 808 N N . ASP A 1 97 ? -6.571 -5.662 17.751 1.00 87.69 97 ASP A N 1
ATOM 809 C CA . ASP A 1 97 ? -6.404 -6.291 19.064 1.00 87.69 97 ASP A CA 1
ATOM 810 C C . ASP A 1 97 ? -6.933 -7.737 19.102 1.00 87.69 97 ASP A C 1
ATOM 812 O O . ASP A 1 97 ? -6.348 -8.583 19.777 1.00 87.69 97 ASP A O 1
ATOM 816 N N . ASP A 1 98 ? -8.010 -8.044 18.366 1.00 87.44 98 ASP A N 1
ATOM 817 C CA . ASP A 1 98 ? -8.685 -9.350 18.409 1.00 87.44 98 ASP A CA 1
ATOM 818 C C . ASP A 1 98 ? -8.648 -10.136 17.085 1.00 87.44 98 ASP A C 1
ATOM 820 O O . ASP A 1 98 ? -8.965 -11.329 17.067 1.00 87.44 98 ASP A O 1
ATOM 824 N N . ARG A 1 99 ? -8.300 -9.492 15.962 1.00 89.06 99 ARG A N 1
ATOM 825 C CA . ARG A 1 99 ? -8.467 -10.047 14.607 1.0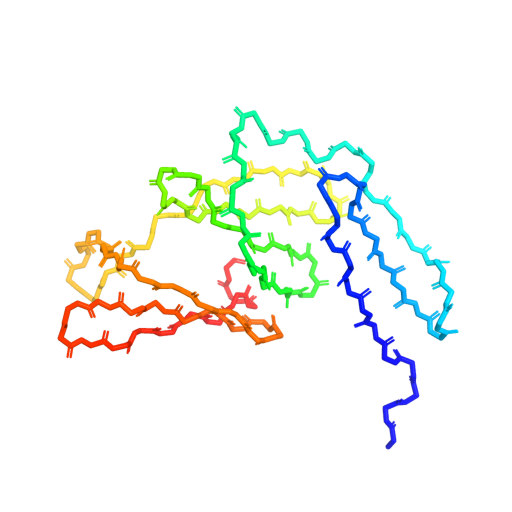0 89.06 99 ARG A CA 1
ATOM 826 C C . ARG A 1 99 ? -7.389 -9.582 13.637 1.00 89.06 99 ARG A C 1
ATOM 828 O O . ARG A 1 99 ? -6.765 -8.538 13.808 1.00 89.06 99 ARG A O 1
ATOM 835 N N . LEU A 1 100 ? -7.239 -10.348 12.559 1.00 90.00 100 LEU A N 1
ATOM 836 C CA . LEU A 1 100 ? -6.446 -9.983 11.391 1.00 90.00 100 LEU A CA 1
ATOM 837 C C . LEU A 1 100 ? -7.383 -9.757 10.203 1.00 90.00 100 LEU A C 1
ATOM 839 O O . LEU A 1 100 ? -8.133 -10.657 9.828 1.00 90.00 100 LEU A O 1
ATOM 843 N N . TYR A 1 101 ? -7.308 -8.577 9.599 1.00 88.50 101 TYR A N 1
ATOM 844 C CA . TYR A 1 101 ? -7.989 -8.261 8.347 1.00 88.50 101 TYR A CA 1
ATOM 845 C C . TYR A 1 101 ? -6.988 -8.281 7.203 1.00 88.50 101 TYR A C 1
ATOM 847 O O . TYR A 1 101 ? -5.799 -8.040 7.408 1.00 88.50 101 TYR A O 1
ATOM 855 N N . TYR A 1 102 ? -7.468 -8.542 5.993 1.00 90.00 102 TYR A N 1
ATOM 856 C CA . TYR A 1 102 ? -6.669 -8.360 4.793 1.00 90.00 102 TYR A CA 1
ATOM 857 C C . TYR A 1 102 ? -7.462 -7.605 3.736 1.00 90.00 102 TYR A C 1
ATOM 859 O O . TYR A 1 102 ? -8.690 -7.675 3.695 1.00 90.00 102 TYR A O 1
ATOM 867 N N . VAL A 1 103 ? -6.739 -6.882 2.890 1.00 87.56 103 VAL A N 1
ATOM 868 C CA . VAL A 1 103 ? -7.282 -6.184 1.730 1.00 87.56 103 VAL A CA 1
ATOM 869 C C . VAL A 1 103 ? -6.417 -6.530 0.530 1.00 87.56 103 VAL A C 1
ATOM 871 O O . VAL A 1 103 ? -5.195 -6.391 0.584 1.00 87.56 103 VAL A O 1
ATOM 874 N N . ASP A 1 104 ? -7.055 -6.986 -0.544 1.00 89.56 104 ASP A N 1
ATOM 875 C CA . ASP A 1 104 ? -6.403 -7.126 -1.843 1.00 89.56 104 ASP A CA 1
ATOM 876 C C . ASP A 1 104 ? -6.457 -5.784 -2.577 1.00 89.56 104 ASP A C 1
ATOM 878 O O . ASP A 1 104 ? -7.530 -5.295 -2.942 1.00 89.56 104 ASP A O 1
ATOM 882 N N . THR A 1 105 ? -5.292 -5.175 -2.775 1.00 84.50 105 THR A N 1
ATOM 883 C CA . THR A 1 105 ? -5.161 -3.846 -3.368 1.00 84.50 105 THR A CA 1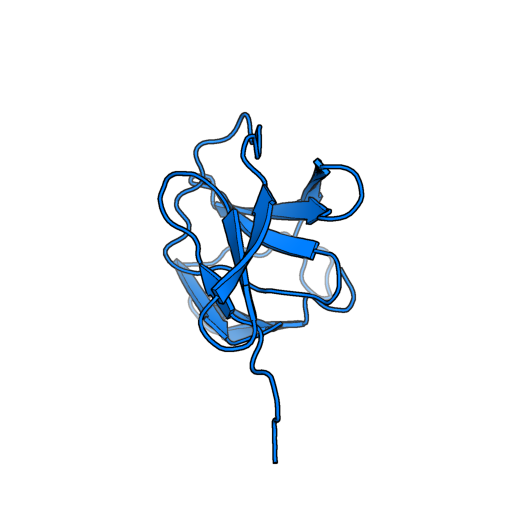
ATOM 884 C C . THR A 1 105 ? -5.399 -3.832 -4.871 1.00 84.50 105 THR A C 1
ATOM 886 O O . THR A 1 105 ? -5.414 -2.756 -5.458 1.00 84.50 105 THR A O 1
ATOM 889 N N . ILE A 1 106 ? -5.610 -4.991 -5.508 1.00 79.62 106 ILE A N 1
ATOM 890 C CA . ILE A 1 106 ? -6.031 -5.064 -6.916 1.00 79.62 106 ILE A CA 1
ATOM 891 C C . ILE A 1 106 ? -7.373 -4.348 -7.130 1.00 79.62 106 ILE A C 1
ATOM 893 O O . ILE A 1 106 ? -7.574 -3.736 -8.175 1.00 79.62 106 ILE A O 1
ATOM 897 N N . ASN A 1 107 ? -8.271 -4.402 -6.141 1.00 69.69 107 ASN A N 1
ATOM 898 C CA . ASN A 1 107 ? -9.629 -3.855 -6.243 1.00 69.69 107 ASN A CA 1
ATOM 899 C C . ASN A 1 107 ? -9.800 -2.492 -5.556 1.00 69.69 107 ASN A C 1
ATOM 901 O O . ASN A 1 107 ? -10.935 -2.056 -5.359 1.00 69.69 107 ASN A O 1
ATOM 905 N N . ILE A 1 108 ? -8.694 -1.858 -5.157 1.00 71.94 108 ILE A N 1
ATOM 906 C CA . ILE A 1 108 ? -8.689 -0.488 -4.636 1.00 71.94 108 ILE A CA 1
ATOM 907 C C . ILE A 1 108 ? -8.570 0.501 -5.800 1.00 71.94 108 ILE A C 1
ATOM 909 O O . ILE A 1 108 ? -7.757 0.262 -6.732 1.00 71.94 108 ILE A O 1
#

Sequence (108 aa):
MLDGDVWLYYSEFPLVQMKDKKFHMSWNEINVIKEIRSESFAVAQDKVVFITQDKKLVVYDLNNNHVHDVNLRNELGEPIQFVAYYSRGSVMYFQMDDRLYYVDTINI

Mean predicted aligned error: 6.98 Å

Foldseek 3Di:
DPQWDWDWDDDVDKTFTDTPNDTDDIDGCLPPVFAFPFPEWEDAPQWIWTAGPVRWIWIAGNPPRDIDTDFDADPVRHGDDADDWYDDHQKIWGHDPPDIDIDRNNVD

Radius of gyration: 14.43 Å; Cα contacts (8 Å, |Δi|>4): 198; chains: 1; bounding box: 38×36×36 Å

pLDDT: mean 79.1, std 11.91, range [34.91, 91.56]

Solvent-accessible surface area (backbone atoms only — not comparable to full-atom values): 6550 Å² total; per-residue (Å²): 130,86,86,58,65,74,44,79,46,82,52,104,67,46,43,33,37,28,41,74,93,35,87,70,50,74,47,81,74,78,81,59,96,55,69,67,60,52,98,48,57,22,46,30,96,56,34,40,38,40,34,31,70,89,71,40,40,36,39,37,33,71,86,77,73,46,74,47,80,48,84,58,52,48,99,86,66,47,76,66,72,61,83,47,73,50,47,59,62,32,31,38,37,37,30,39,98,87,50,77,48,75,46,64,43,69,82,104

Nearest PDB structures (foldseek):
  4d4q-assembly1_A  TM=5.875E-01  e=1.961E-01  Saccharomyces cerevisiae
  9dtg-assembly1_B  TM=5.799E-01  e=2.574E-01  Homo sapiens
  8ffz-assembly1_F  TM=4.737E-01  e=1.961E-01  Saccharomyces cerevisiae S288C
  6nd4-assembly1_g  TM=4.287E-01  e=1.858E-01  Saccharomyces cerevisiae BY4741
  2j04-assembly2_C  TM=4.385E-01  e=4.683E-01  Saccharomyces cerevisiae

Organism: Bacillus cereus (strain Q1) (NCBI:txid361100)

Secondary structure (DSSP, 8-state):
--TT--EEEE-SS-EEEEETTEEEEEE-----SS-B--S--EE-SSEEEEEBTTS-EEEEETTT--EEEE--B-TTS-B---SEEEEETTEEEEE-SS-EEEEEGGG-